Protein AF-A0A9E2AAY2-F1 (afdb_monomer)

Sequence (73 aa):
MDRLRTNIVFDDQRFTVTVVQSLQFRTGSSNHKRFLTGSLQPIAVIVKAPDKSYALDMEARLIDIDSVMPGAP

Nearest PDB structures (foldseek):
  6yft-assembly1_AA  TM=5.597E-01  e=6.965E+00  Wenzhou levi-like virus 1
  2pnh-assembly1_B  TM=2.999E-01  e=3.241E+00  Escherichia coli K-12

pLDDT: mean 89.83, std 10.04, range [43.03, 96.75]

Solvent-accessible surface area (backbone atoms only — not comparable to full-atom values): 4329 Å² total; per-residue (Å²): 91,80,42,73,45,78,45,78,79,44,76,60,100,66,38,36,34,31,40,26,25,45,35,40,45,47,77,50,72,57,102,86,47,77,48,78,47,76,47,78,42,80,53,32,40,35,42,40,38,94,90,50,71,52,22,25,35,87,82,72,43,82,46,66,54,65,82,67,44,85,78,58,132

Secondary structure (DSSP, 8-state):
-EEEEEEEEEE-SS-EEEEEEEEEEEEEE-SS-EEEEEEEEEEEEEEE-SS-EEEEETTS-EE-STTTSTT--

Radius of gyration: 15.87 Å; Cα contacts (8 Å, |Δi|>4): 146; chains: 1; bounding box: 37×22×47 Å

Mean predicted aligned error: 5.47 Å

Structure (mmCIF, N/CA/C/O backbone):
data_AF-A0A9E2AAY2-F1
#
_entry.id   AF-A0A9E2AAY2-F1
#
loop_
_atom_site.group_PDB
_atom_site.id
_atom_site.type_symbol
_atom_site.label_atom_id
_atom_site.label_alt_id
_atom_site.label_comp_id
_atom_site.label_asym_id
_atom_site.label_entity_id
_atom_site.label_seq_id
_atom_site.pdbx_PDB_ins_code
_atom_site.Cartn_x
_atom_site.Cartn_y
_atom_site.Cartn_z
_atom_site.occupancy
_atom_site.B_iso_or_equiv
_atom_site.auth_seq_id
_atom_site.auth_comp_id
_atom_site.auth_asym_id
_atom_site.auth_atom_id
_atom_site.pdbx_PDB_model_num
ATOM 1 N N . MET A 1 1 ? 15.163 2.116 -9.335 1.00 72.12 1 MET A N 1
ATOM 2 C CA . MET A 1 1 ? 15.071 2.520 -7.916 1.00 72.12 1 MET A CA 1
ATOM 3 C C . MET A 1 1 ? 13.631 2.346 -7.527 1.00 72.12 1 MET A C 1
ATOM 5 O O . MET A 1 1 ? 12.781 2.928 -8.200 1.00 72.12 1 MET A O 1
ATOM 9 N N . ASP A 1 2 ? 13.395 1.539 -6.503 1.00 78.62 2 ASP A N 1
ATOM 10 C CA . ASP A 1 2 ? 12.050 1.187 -6.075 1.00 78.62 2 ASP A CA 1
ATOM 11 C C . ASP A 1 2 ? 11.749 1.971 -4.808 1.00 78.62 2 ASP A C 1
ATOM 13 O O . ASP A 1 2 ? 12.546 1.993 -3.869 1.00 78.62 2 ASP A O 1
ATOM 17 N N . ARG A 1 3 ? 10.633 2.692 -4.819 1.00 86.31 3 ARG A N 1
ATOM 18 C CA . ARG A 1 3 ? 10.199 3.511 -3.695 1.00 86.31 3 ARG A CA 1
ATOM 19 C C . ARG A 1 3 ? 8.756 3.185 -3.374 1.00 86.31 3 ARG A C 1
ATOM 21 O O . ARG A 1 3 ? 7.917 3.135 -4.268 1.00 86.31 3 ARG A O 1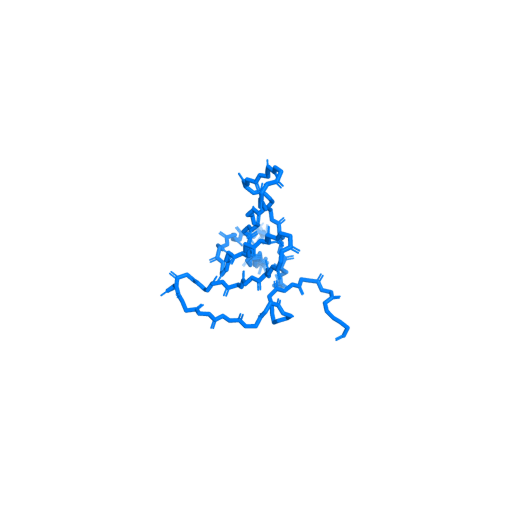
ATOM 28 N N . LEU A 1 4 ? 8.464 3.012 -2.094 1.00 89.56 4 LEU A N 1
ATOM 29 C CA . LEU A 1 4 ? 7.090 2.901 -1.634 1.00 89.56 4 LEU A CA 1
ATOM 30 C C . LEU A 1 4 ? 6.466 4.290 -1.527 1.00 89.56 4 LEU A C 1
ATOM 32 O O . LEU A 1 4 ? 7.086 5.246 -1.054 1.00 89.56 4 LEU A O 1
ATOM 36 N N . ARG A 1 5 ? 5.225 4.390 -1.987 1.00 90.69 5 ARG A N 1
ATOM 37 C CA . ARG A 1 5 ? 4.378 5.571 -1.875 1.00 90.69 5 ARG A CA 1
ATOM 38 C C . ARG A 1 5 ? 3.047 5.149 -1.277 1.00 90.69 5 ARG A C 1
ATOM 40 O O . ARG A 1 5 ? 2.450 4.182 -1.734 1.00 90.69 5 ARG A O 1
ATOM 47 N N . THR A 1 6 ? 2.561 5.904 -0.307 1.00 92.75 6 THR A N 1
ATOM 48 C CA . THR A 1 6 ? 1.221 5.739 0.255 1.00 92.75 6 THR A CA 1
ATOM 49 C C . THR A 1 6 ? 0.285 6.812 -0.296 1.00 92.75 6 THR A C 1
ATOM 51 O O . THR A 1 6 ? 0.705 7.936 -0.589 1.00 92.75 6 THR A O 1
ATOM 54 N N . ASN A 1 7 ? -0.983 6.459 -0.488 1.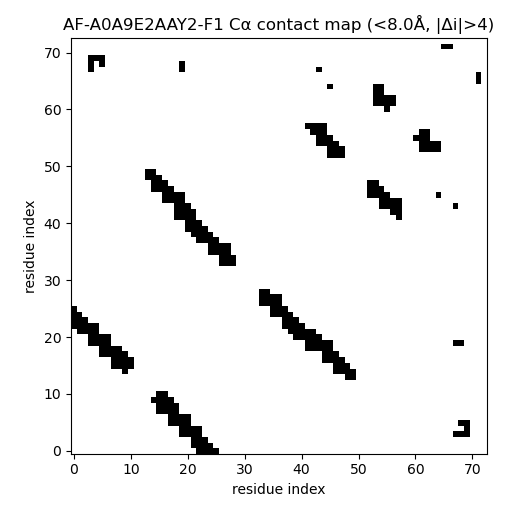00 93.00 7 ASN A N 1
ATOM 55 C CA . ASN A 1 7 ? -2.029 7.390 -0.891 1.00 93.00 7 ASN A CA 1
ATOM 56 C C . ASN A 1 7 ? -3.327 7.066 -0.149 1.00 93.00 7 ASN A C 1
ATOM 58 O O . ASN A 1 7 ? -3.810 5.938 -0.225 1.00 93.00 7 ASN A O 1
ATOM 62 N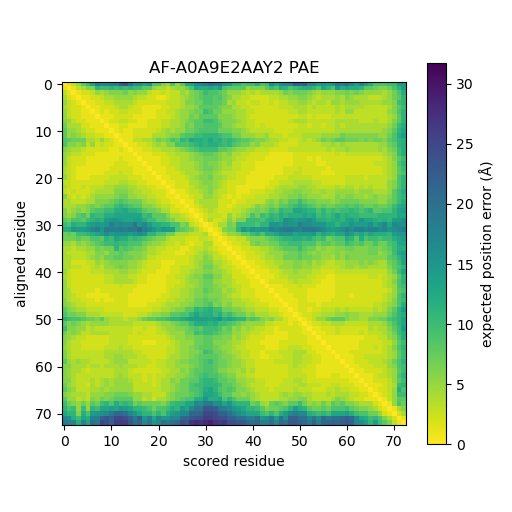 N . ILE A 1 8 ? -3.886 8.043 0.560 1.00 95.00 8 ILE A N 1
ATOM 63 C CA . ILE A 1 8 ? -5.174 7.895 1.240 1.00 95.00 8 ILE A CA 1
ATOM 64 C C . ILE A 1 8 ? -6.269 8.021 0.183 1.00 95.00 8 ILE A C 1
ATOM 66 O O . ILE A 1 8 ? -6.375 9.043 -0.491 1.00 95.00 8 ILE A O 1
ATOM 70 N N . VAL A 1 9 ? -7.066 6.968 0.020 1.00 95.69 9 VAL A N 1
ATOM 71 C CA . VAL A 1 9 ? -8.167 6.932 -0.958 1.00 95.69 9 VAL A CA 1
ATOM 72 C C . VAL A 1 9 ? -9.530 7.120 -0.306 1.00 95.69 9 VAL A C 1
ATOM 74 O O . VAL A 1 9 ? -10.492 7.465 -0.987 1.00 95.69 9 VAL A O 1
ATOM 77 N N . PHE A 1 10 ? -9.612 6.904 1.005 1.00 96.12 10 PHE A N 1
ATOM 78 C CA . PHE A 1 10 ? -10.810 7.129 1.796 1.00 96.12 10 PHE A CA 1
ATOM 79 C C . PHE A 1 10 ? -10.415 7.477 3.226 1.00 96.12 10 PHE A C 1
ATOM 81 O O . PHE A 1 10 ? -9.487 6.879 3.769 1.00 96.12 10 PHE A O 1
ATOM 88 N N . ASP A 1 11 ? -11.128 8.421 3.824 1.00 96.25 11 ASP A N 1
ATOM 89 C CA . ASP A 1 11 ? -10.929 8.827 5.207 1.00 96.25 11 ASP A CA 1
ATOM 90 C C . ASP A 1 11 ? -12.256 9.306 5.795 1.00 96.25 11 ASP A C 1
ATOM 92 O O . ASP A 1 11 ? -12.881 10.227 5.260 1.00 96.25 11 ASP A O 1
ATOM 96 N N . ASP A 1 12 ? -12.703 8.662 6.869 1.00 95.06 12 ASP A N 1
ATOM 97 C CA . ASP A 1 12 ? -13.856 9.089 7.653 1.00 95.06 12 ASP A CA 1
ATOM 98 C C . ASP A 1 12 ? -13.621 8.888 9.163 1.00 95.06 12 ASP A C 1
ATOM 100 O O . ASP A 1 12 ? -12.543 8.514 9.619 1.00 95.06 12 ASP A O 1
ATOM 104 N N . GLN A 1 13 ? -14.649 9.149 9.975 1.00 93.06 13 GLN A N 1
ATOM 105 C CA . GLN A 1 13 ? -14.560 9.009 11.435 1.00 93.06 13 GLN A CA 1
ATOM 106 C C . GLN A 1 13 ? -14.403 7.556 11.916 1.00 93.06 13 GLN A C 1
ATOM 108 O O . GLN A 1 13 ? -14.097 7.329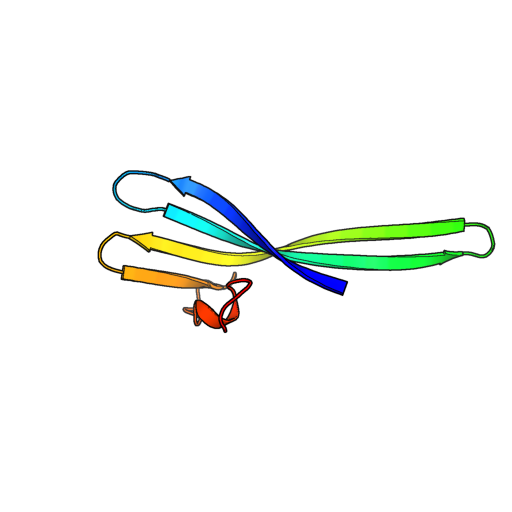 13.087 1.00 93.06 13 GLN A O 1
ATOM 113 N N . ARG A 1 14 ? -14.678 6.570 11.059 1.00 93.88 14 ARG A N 1
ATOM 114 C CA . ARG A 1 14 ? -14.687 5.144 11.389 1.00 93.88 14 ARG A CA 1
ATOM 115 C C . ARG A 1 14 ? -13.443 4.434 10.886 1.00 93.88 14 ARG A C 1
ATOM 117 O O . ARG A 1 14 ? -13.023 3.481 11.535 1.00 93.88 14 ARG A O 1
ATOM 124 N N . PHE A 1 15 ? -12.890 4.828 9.744 1.00 94.50 15 PHE A N 1
ATOM 125 C CA . PHE A 1 15 ? -11.674 4.245 9.203 1.00 94.50 15 PHE A CA 1
ATOM 126 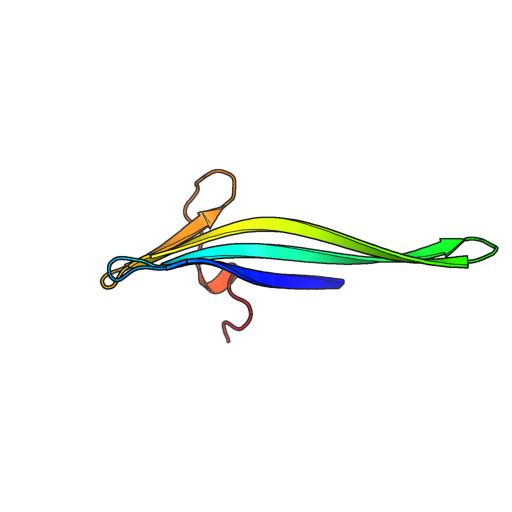C C . PHE A 1 15 ? -11.031 5.092 8.098 1.00 94.50 15 PHE A C 1
ATOM 128 O O . PHE A 1 15 ? -11.682 5.832 7.365 1.00 94.50 15 PHE A O 1
ATOM 135 N N . THR A 1 16 ? -9.733 4.874 7.918 1.00 96.75 16 THR A N 1
ATOM 136 C CA . THR A 1 16 ? -8.941 5.378 6.797 1.00 96.75 16 THR A CA 1
ATOM 137 C C . THR A 1 16 ? -8.515 4.203 5.920 1.00 96.75 16 THR A C 1
ATOM 139 O O . THR A 1 16 ? -8.043 3.179 6.423 1.00 96.75 16 THR A O 1
ATOM 142 N N . VAL A 1 17 ? -8.632 4.350 4.601 1.00 95.50 17 VAL A N 1
ATOM 143 C CA . VAL A 1 17 ? -8.100 3.403 3.613 1.00 95.50 17 VAL A CA 1
ATOM 144 C C . VAL A 1 17 ? -6.933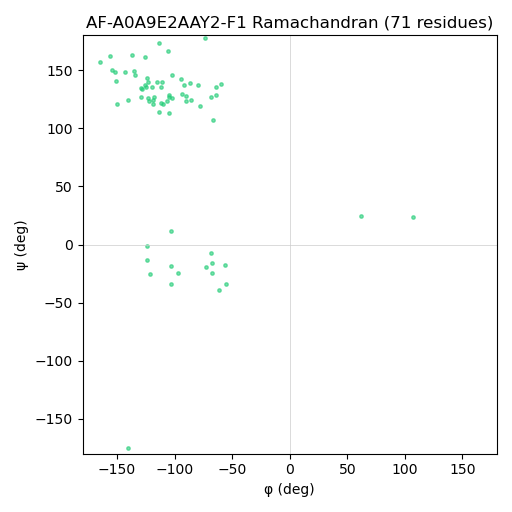 4.052 2.887 1.00 95.50 17 VAL A C 1
ATOM 146 O O . VAL A 1 17 ? -7.073 5.089 2.237 1.00 95.50 17 VAL A O 1
ATOM 149 N N . THR A 1 18 ? -5.774 3.413 2.973 1.00 96.25 18 THR A N 1
ATOM 150 C CA . THR A 1 18 ? -4.535 3.845 2.327 1.00 96.25 18 THR A CA 1
ATOM 151 C C . THR A 1 18 ? -4.083 2.787 1.334 1.00 96.25 18 THR A C 1
ATOM 153 O O . THR A 1 18 ? -3.918 1.627 1.689 1.00 96.25 18 THR A O 1
ATOM 156 N N . VAL A 1 19 ? -3.839 3.176 0.089 1.00 95.19 19 VAL A N 1
ATOM 157 C CA . VAL A 1 19 ? -3.217 2.311 -0.915 1.00 95.19 19 VAL A CA 1
ATOM 158 C C . VAL A 1 19 ? -1.707 2.498 -0.853 1.00 95.19 19 VAL A C 1
ATOM 160 O O . VAL A 1 19 ? -1.206 3.622 -0.936 1.00 95.19 19 VAL A O 1
ATOM 163 N N . VAL A 1 20 ? -0.980 1.392 -0.735 1.00 94.88 20 VAL A N 1
ATOM 164 C CA . VAL A 1 20 ? 0.474 1.342 -0.868 1.00 94.88 20 VAL A CA 1
ATOM 165 C C . VAL A 1 20 ? 0.814 0.991 -2.307 1.00 94.88 20 VAL A C 1
ATOM 167 O O . VAL A 1 20 ? 0.300 0.027 -2.876 1.00 94.88 20 VAL A O 1
ATOM 170 N N . GLN A 1 21 ? 1.698 1.777 -2.904 1.00 94.12 21 GLN A N 1
ATOM 171 C CA . GLN A 1 21 ? 2.117 1.642 -4.288 1.00 94.12 21 GLN A CA 1
ATOM 172 C C . GLN A 1 21 ? 3.638 1.532 -4.366 1.00 94.12 21 GLN A C 1
ATOM 174 O O . GLN A 1 21 ? 4.360 2.293 -3.720 1.00 94.12 21 GLN A O 1
ATOM 179 N N . SER A 1 22 ? 4.121 0.616 -5.199 1.00 92.69 22 SER A N 1
ATOM 180 C CA . SER A 1 22 ? 5.518 0.559 -5.609 1.00 92.69 22 SER A CA 1
ATOM 181 C C . SER A 1 22 ? 5.726 1.475 -6.810 1.00 92.69 22 SER A C 1
ATOM 183 O O . SER A 1 22 ? 5.037 1.366 -7.828 1.00 92.69 22 SER A O 1
ATOM 185 N N . LEU A 1 23 ? 6.661 2.407 -6.669 1.00 91.12 23 LEU A N 1
ATOM 186 C CA . LEU A 1 23 ? 7.116 3.306 -7.713 1.00 91.12 23 LEU A CA 1
ATOM 187 C C . LEU A 1 23 ? 8.485 2.835 -8.192 1.00 91.12 23 LEU A C 1
ATOM 189 O O . LEU A 1 23 ? 9.464 2.919 -7.453 1.00 91.12 23 LEU A O 1
ATOM 193 N N . GLN A 1 24 ? 8.550 2.371 -9.435 1.00 91.25 24 GLN A N 1
ATOM 194 C CA . GLN A 1 24 ? 9.790 1.912 -10.049 1.00 91.25 24 GLN A CA 1
ATOM 195 C C . GLN A 1 24 ? 10.256 2.933 -11.074 1.00 91.25 24 GLN A C 1
ATOM 197 O O . GLN A 1 24 ? 9.538 3.250 -12.022 1.00 91.25 24 GLN A O 1
ATOM 202 N N . PHE A 1 25 ? 11.484 3.416 -10.909 1.00 89.88 25 PHE A N 1
ATOM 203 C CA . PHE A 1 25 ? 12.155 4.238 -11.911 1.00 89.88 25 PHE A CA 1
ATOM 204 C C . PHE A 1 25 ? 13.219 3.434 -12.644 1.00 89.88 25 PHE A C 1
ATOM 206 O O . PHE A 1 25 ? 14.103 2.843 -12.009 1.00 89.88 25 PHE A O 1
ATOM 213 N N . ARG A 1 26 ? 13.168 3.474 -13.977 1.00 89.38 26 ARG A N 1
ATOM 214 C CA . ARG A 1 26 ? 14.179 2.892 -14.861 1.00 89.38 26 ARG A CA 1
ATOM 215 C C . ARG A 1 26 ? 14.748 3.970 -15.768 1.00 89.38 26 ARG A C 1
ATOM 217 O O . ARG A 1 26 ? 14.016 4.633 -16.507 1.00 89.38 26 ARG A O 1
ATOM 224 N N . THR A 1 27 ? 16.061 4.130 -15.707 1.00 90.69 27 THR A N 1
ATOM 225 C CA . THR A 1 27 ? 16.823 4.937 -16.652 1.00 90.69 27 THR A CA 1
ATOM 226 C C . THR A 1 27 ? 17.295 4.043 -17.787 1.00 90.69 27 THR A C 1
ATOM 228 O O . THR A 1 27 ? 17.741 2.919 -17.572 1.00 90.69 27 THR A O 1
ATOM 231 N N . GLY A 1 28 ? 17.182 4.542 -19.009 1.00 87.81 28 GLY A N 1
ATOM 232 C CA . GLY A 1 28 ? 17.711 3.878 -20.186 1.00 87.81 28 GLY A CA 1
ATOM 233 C C . GLY A 1 28 ? 18.393 4.877 -21.103 1.00 87.81 28 GLY A C 1
ATOM 234 O O . GLY A 1 28 ? 18.218 6.096 -20.997 1.00 87.81 28 GLY A O 1
ATOM 235 N N . SER A 1 29 ? 19.195 4.352 -22.016 1.00 89.62 29 SER A N 1
ATOM 236 C CA . SER A 1 29 ? 19.807 5.134 -23.077 1.00 89.62 29 SER A CA 1
ATOM 237 C C . SER A 1 29 ? 19.670 4.413 -24.404 1.00 89.62 29 SER A C 1
ATOM 239 O O . SER A 1 29 ? 19.722 3.191 -24.484 1.00 89.62 29 SER A O 1
ATOM 241 N N . SER A 1 30 ? 19.511 5.205 -25.451 1.00 87.50 30 SER A N 1
ATOM 242 C CA . SER A 1 30 ? 19.696 4.807 -26.842 1.00 87.50 30 SER A CA 1
ATOM 243 C C . SER A 1 30 ? 20.903 5.563 -27.399 1.00 87.50 30 SER A C 1
ATOM 245 O O . SER A 1 30 ? 21.395 6.490 -26.752 1.00 87.50 30 SER A O 1
ATOM 247 N N . ASN A 1 31 ? 21.330 5.244 -28.622 1.00 86.25 31 ASN A N 1
ATOM 248 C CA . ASN A 1 31 ? 22.458 5.917 -29.282 1.00 86.25 31 ASN A CA 1
ATOM 249 C C . ASN A 1 31 ? 22.306 7.448 -29.394 1.00 86.25 31 ASN A C 1
ATOM 251 O O . ASN A 1 31 ? 23.298 8.136 -29.595 1.00 86.25 31 ASN A O 1
ATOM 255 N N . HIS A 1 32 ? 21.090 7.989 -29.248 1.00 83.38 32 HIS A N 1
ATOM 256 C CA . HIS A 1 32 ? 20.818 9.416 -29.450 1.00 83.38 32 HIS A CA 1
ATOM 257 C C . HIS A 1 32 ? 20.165 10.119 -28.255 1.00 83.38 32 HIS A C 1
ATOM 259 O O . HIS A 1 32 ? 20.085 11.346 -28.251 1.00 83.38 32 HIS A O 1
ATOM 265 N N . LYS A 1 33 ? 19.643 9.387 -27.259 1.00 90.44 33 LYS A N 1
ATOM 266 C CA . LYS A 1 33 ? 18.865 9.978 -26.155 1.00 90.44 33 LYS A CA 1
ATOM 267 C C . LYS A 1 33 ? 18.973 9.169 -24.870 1.00 90.44 33 LYS A C 1
ATOM 269 O O . LYS A 1 33 ? 19.029 7.941 -24.904 1.00 90.44 33 LYS A O 1
ATOM 274 N N . ARG A 1 34 ? 18.895 9.872 -23.740 1.00 91.12 34 ARG A N 1
ATOM 275 C CA . ARG A 1 34 ? 18.610 9.299 -22.419 1.00 91.12 34 ARG A CA 1
ATOM 276 C C . ARG A 1 34 ? 17.115 9.407 -22.149 1.00 91.12 34 ARG A C 1
ATOM 278 O O . ARG A 1 34 ? 16.503 10.407 -22.515 1.00 91.12 34 ARG A O 1
ATOM 285 N N . PHE A 1 35 ? 16.540 8.400 -21.512 1.00 91.50 35 PHE A N 1
ATOM 286 C CA . PHE A 1 35 ? 15.138 8.409 -21.116 1.00 91.50 35 PHE A CA 1
ATOM 287 C C . PHE A 1 35 ? 14.974 7.906 -19.682 1.00 91.50 35 PHE A C 1
ATOM 289 O O . PHE A 1 35 ? 15.749 7.080 -19.195 1.00 91.50 35 PHE A O 1
ATOM 296 N N . LEU A 1 36 ? 13.954 8.435 -19.011 1.00 91.56 36 LEU A N 1
ATOM 297 C CA . LEU A 1 36 ? 13.516 8.031 -17.683 1.00 91.56 36 LEU A CA 1
ATOM 298 C C . LEU A 1 36 ? 12.083 7.523 -17.811 1.00 91.56 36 LEU A C 1
ATOM 300 O O . LEU A 1 36 ? 11.215 8.234 -18.312 1.00 91.56 36 LEU A O 1
ATOM 304 N N . THR A 1 37 ? 11.848 6.299 -17.360 1.00 91.56 37 THR A N 1
ATOM 305 C CA . THR A 1 37 ? 10.512 5.701 -17.286 1.00 91.56 37 THR A CA 1
ATOM 306 C C . THR A 1 37 ? 10.158 5.452 -15.829 1.00 91.56 37 THR A C 1
ATOM 308 O O . THR A 1 37 ? 11.019 5.072 -15.032 1.00 91.56 37 THR A O 1
ATOM 311 N N . GLY A 1 38 ? 8.901 5.714 -15.481 1.00 90.25 38 GLY A N 1
ATOM 312 C CA . GLY A 1 38 ? 8.345 5.462 -14.158 1.00 90.25 38 GLY A CA 1
ATOM 313 C C . GLY A 1 38 ? 7.105 4.586 -14.278 1.00 90.25 38 GLY A C 1
ATOM 314 O O . GLY A 1 38 ? 6.266 4.844 -15.138 1.00 90.25 38 GLY A O 1
ATOM 315 N N . SER A 1 39 ? 6.980 3.574 -13.426 1.00 92.06 39 SER A N 1
ATOM 316 C CA . SER A 1 39 ? 5.758 2.778 -13.284 1.00 92.06 39 SER A CA 1
ATOM 317 C C . SER A 1 39 ? 5.276 2.807 -11.842 1.00 92.06 39 SER A C 1
ATOM 319 O O . SER A 1 39 ? 6.078 2.733 -10.912 1.00 92.06 39 SER A O 1
ATOM 321 N N . LEU A 1 40 ? 3.960 2.915 -11.668 1.00 92.25 40 LEU A N 1
ATOM 322 C CA . LEU A 1 40 ? 3.296 2.925 -10.371 1.00 92.25 40 LEU A CA 1
ATOM 323 C C . LEU A 1 40 ? 2.356 1.724 -10.308 1.00 92.25 40 LEU A C 1
ATOM 325 O O . LEU A 1 40 ? 1.459 1.608 -11.141 1.00 92.25 40 LEU A O 1
ATOM 329 N N . GLN A 1 41 ? 2.557 0.848 -9.330 1.00 92.44 41 GLN A N 1
ATOM 330 C CA . GLN A 1 41 ? 1.750 -0.356 -9.168 1.00 92.44 41 GLN A CA 1
ATOM 331 C C . GLN A 1 41 ? 1.245 -0.456 -7.726 1.00 92.44 41 GLN A C 1
ATOM 333 O O . GLN A 1 41 ? 2.062 -0.370 -6.809 1.00 92.44 41 GLN A O 1
ATOM 338 N N . PRO A 1 42 ? -0.071 -0.611 -7.489 1.00 92.69 42 PRO A N 1
ATOM 339 C CA . PRO A 1 42 ? -0.572 -0.909 -6.153 1.00 92.69 42 PRO A CA 1
ATOM 340 C C . PRO A 1 42 ? -0.057 -2.282 -5.708 1.00 92.69 42 PRO A C 1
ATOM 342 O O . PRO A 1 42 ? -0.056 -3.229 -6.494 1.00 92.69 42 PRO A O 1
ATOM 345 N N . ILE A 1 43 ? 0.411 -2.365 -4.465 1.00 94.81 43 ILE A N 1
ATOM 346 C CA . ILE A 1 43 ? 0.954 -3.598 -3.880 1.00 94.81 43 ILE A CA 1
ATOM 347 C C . ILE A 1 43 ? 0.202 -4.029 -2.623 1.00 94.81 43 ILE A C 1
ATOM 349 O O . ILE A 1 43 ? 0.188 -5.215 -2.310 1.00 94.81 43 ILE A O 1
ATOM 353 N N . ALA A 1 44 ? -0.427 -3.083 -1.922 1.00 95.75 44 ALA A N 1
ATOM 354 C CA . ALA A 1 44 ? -1.210 -3.369 -0.735 1.00 95.75 44 ALA A CA 1
ATOM 355 C C . ALA A 1 44 ? -2.260 -2.287 -0.464 1.00 95.75 44 ALA A C 1
ATOM 357 O O . ALA A 1 44 ? -2.157 -1.152 -0.940 1.00 95.75 44 ALA A O 1
ATOM 358 N N . VAL A 1 45 ? -3.244 -2.637 0.355 1.00 96.12 45 VAL A N 1
ATOM 359 C CA . VAL A 1 45 ? -4.233 -1.731 0.936 1.00 96.12 45 VAL A CA 1
ATOM 360 C C . VAL A 1 45 ? -4.161 -1.856 2.449 1.00 96.12 45 VAL A C 1
ATOM 362 O O . VAL A 1 45 ? -4.280 -2.949 2.992 1.00 96.12 45 VAL A O 1
ATOM 365 N N . ILE A 1 46 ? -3.983 -0.734 3.132 1.00 95.94 46 ILE A N 1
ATOM 366 C CA . ILE A 1 46 ? -4.020 -0.633 4.586 1.00 95.94 46 ILE A CA 1
ATOM 367 C C . ILE A 1 46 ? -5.367 -0.039 4.972 1.00 95.94 46 ILE A C 1
ATOM 369 O O . ILE A 1 46 ? -5.734 1.039 4.499 1.00 95.94 46 ILE A O 1
ATOM 373 N N . VAL A 1 47 ? -6.085 -0.723 5.854 1.00 95.50 47 VAL A N 1
ATOM 374 C CA . VAL A 1 47 ? -7.301 -0.205 6.478 1.00 95.50 47 VAL A CA 1
ATOM 375 C C . VAL A 1 47 ? -7.010 0.023 7.950 1.00 95.50 47 VAL A C 1
ATOM 377 O O . VAL A 1 47 ? -6.634 -0.902 8.671 1.00 95.50 47 VAL A O 1
ATOM 380 N N . LYS A 1 48 ? -7.183 1.265 8.394 1.00 94.50 48 LYS A N 1
ATOM 381 C CA . LYS A 1 48 ? -6.983 1.684 9.779 1.00 94.50 48 LYS A CA 1
ATOM 382 C C . LYS A 1 48 ? -8.317 2.100 10.376 1.00 94.50 48 LYS A C 1
ATOM 384 O O . LYS A 1 48 ? -8.886 3.094 9.950 1.00 94.50 48 LYS A O 1
ATOM 389 N N . ALA A 1 49 ? -8.795 1.348 11.355 1.00 94.25 49 ALA A N 1
ATOM 390 C CA . ALA A 1 49 ? -9.925 1.686 12.211 1.00 94.25 49 ALA A CA 1
ATOM 391 C C . ALA A 1 49 ? -9.411 2.078 13.619 1.00 94.25 49 ALA A C 1
ATOM 393 O O . ALA A 1 49 ? -8.243 1.825 13.930 1.00 94.25 49 ALA A O 1
ATOM 394 N N . PRO A 1 50 ? -10.242 2.690 14.484 1.00 92.38 50 PRO A N 1
ATOM 395 C CA . PRO A 1 50 ? -9.847 3.083 15.837 1.00 92.38 50 PRO A CA 1
ATOM 396 C C . PRO A 1 50 ? -9.295 1.941 16.698 1.00 92.38 50 PRO A C 1
ATOM 398 O O . PRO A 1 50 ? -8.412 2.162 17.521 1.00 92.38 50 PRO A O 1
ATOM 401 N N . ASP A 1 51 ? -9.819 0.730 16.518 1.00 93.81 51 ASP A N 1
ATOM 402 C CA . ASP A 1 51 ? -9.514 -0.462 17.310 1.00 93.81 51 ASP A CA 1
ATOM 403 C C . ASP A 1 51 ? -8.462 -1.370 16.663 1.00 93.81 51 ASP A C 1
ATOM 405 O O . ASP A 1 51 ? -7.791 -2.136 17.355 1.00 93.81 51 ASP A O 1
ATOM 409 N N . LYS A 1 52 ? -8.315 -1.310 15.335 1.00 93.00 52 LYS A N 1
ATOM 410 C CA . LYS A 1 52 ? -7.460 -2.233 14.586 1.00 93.00 52 LYS A CA 1
ATOM 411 C C . LYS A 1 52 ? -6.957 -1.643 13.281 1.00 93.00 52 LYS A C 1
ATOM 413 O O . LYS A 1 52 ? -7.640 -0.877 12.609 1.00 93.00 52 LYS A O 1
ATOM 418 N N . SER A 1 53 ? -5.774 -2.082 12.878 1.00 94.12 53 SER A N 1
ATOM 419 C CA . SER A 1 53 ? -5.236 -1.845 11.540 1.00 94.12 53 SER A CA 1
ATOM 420 C C . SER A 1 53 ? -4.893 -3.180 10.898 1.00 94.12 53 SER A C 1
ATOM 422 O O . SER A 1 53 ? -4.430 -4.087 11.585 1.00 94.12 53 SER A O 1
ATOM 424 N N . TYR A 1 54 ? -5.119 -3.310 9.595 1.00 94.44 54 TYR A N 1
ATOM 425 C CA . TYR A 1 54 ? -4.699 -4.479 8.826 1.00 94.44 54 TYR A CA 1
ATOM 426 C C . TYR A 1 54 ? -4.239 -4.061 7.431 1.00 94.44 54 TYR A C 1
ATOM 428 O O . TYR A 1 54 ? -4.747 -3.089 6.868 1.00 94.44 54 TYR A O 1
ATOM 436 N N . ALA A 1 55 ? -3.276 -4.798 6.881 1.00 95.50 55 ALA A N 1
ATOM 437 C CA . ALA A 1 55 ? -2.837 -4.666 5.500 1.00 95.50 55 ALA A CA 1
ATOM 438 C C . ALA A 1 55 ? -3.248 -5.904 4.703 1.00 95.50 55 ALA A C 1
ATOM 440 O O . ALA A 1 55 ? -3.154 -7.031 5.188 1.00 95.50 55 ALA A O 1
ATOM 441 N N . LEU A 1 56 ? -3.697 -5.674 3.475 1.00 96.31 56 LEU A N 1
ATOM 442 C CA . LEU A 1 56 ? -4.035 -6.701 2.502 1.00 96.31 56 LEU A CA 1
ATOM 443 C C . LEU A 1 56 ? -3.153 -6.527 1.273 1.00 96.31 56 LEU A C 1
ATOM 445 O O . LEU A 1 56 ? -3.000 -5.403 0.794 1.00 96.31 56 LEU A O 1
ATOM 449 N N . ASP A 1 57 ? -2.602 -7.616 0.747 1.00 95.31 57 ASP A N 1
ATOM 450 C CA . ASP A 1 57 ? -1.990 -7.599 -0.581 1.00 95.31 57 ASP A CA 1
ATOM 451 C C . ASP A 1 57 ? -3.059 -7.537 -1.691 1.00 95.31 57 ASP A C 1
ATOM 453 O O . ASP A 1 57 ? -4.270 -7.554 -1.447 1.00 95.31 57 ASP A O 1
ATOM 457 N N . MET A 1 58 ? -2.610 -7.472 -2.944 1.00 93.94 58 MET A N 1
ATOM 458 C CA . MET A 1 58 ? -3.506 -7.435 -4.107 1.00 93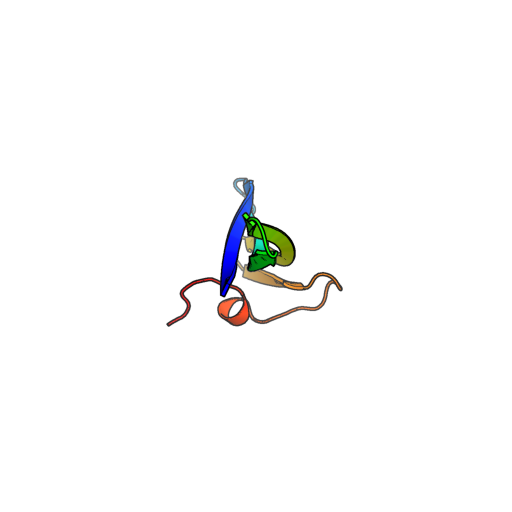.94 58 MET A CA 1
ATOM 459 C C . MET A 1 58 ? -4.277 -8.748 -4.346 1.00 93.94 58 MET A C 1
ATOM 461 O O . MET A 1 58 ? -5.168 -8.779 -5.192 1.00 93.94 58 MET A O 1
ATOM 465 N N . GLU A 1 59 ? -3.964 -9.810 -3.603 1.00 96.25 59 GLU A N 1
ATOM 466 C CA . GLU A 1 59 ? -4.664 -11.099 -3.599 1.00 96.25 59 GLU A CA 1
ATOM 467 C C . GLU A 1 59 ? -5.578 -11.250 -2.364 1.00 96.25 59 GLU A C 1
ATOM 469 O O . GLU A 1 59 ? -6.093 -12.336 -2.102 1.00 96.25 59 GLU A O 1
ATOM 474 N N . ALA A 1 60 ? -5.808 -10.161 -1.616 1.00 93.38 60 ALA A N 1
ATOM 475 C CA . ALA A 1 60 ? -6.602 -10.114 -0.387 1.00 93.38 60 ALA A CA 1
ATOM 476 C C . ALA A 1 60 ? -6.060 -10.984 0.764 1.00 93.38 60 ALA A C 1
ATOM 478 O O . ALA A 1 60 ? -6.807 -11.365 1.671 1.00 93.38 60 ALA A O 1
ATOM 479 N N . ARG A 1 61 ? -4.757 -11.278 0.770 1.00 96.38 61 ARG A N 1
ATOM 480 C CA . ARG A 1 61 ? -4.090 -11.944 1.893 1.00 96.38 61 ARG A CA 1
ATOM 481 C C . ARG A 1 61 ? -3.643 -10.917 2.919 1.00 96.38 61 ARG A C 1
ATOM 483 O O . ARG A 1 61 ? -3.121 -9.864 2.561 1.00 96.38 61 ARG A O 1
ATOM 490 N N . LEU A 1 62 ? -3.814 -11.251 4.197 1.00 96.12 62 LEU A N 1
ATOM 491 C CA . LEU A 1 62 ? -3.268 -10.455 5.292 1.00 96.12 62 LEU A CA 1
ATOM 492 C C . LEU A 1 62 ? -1.742 -10.467 5.226 1.00 96.12 62 LEU A C 1
ATOM 494 O O . LEU A 1 62 ? -1.127 -11.532 5.169 1.00 96.12 62 LEU A O 1
ATOM 498 N N . ILE A 1 63 ? -1.156 -9.278 5.260 1.00 94.81 63 ILE A N 1
ATOM 499 C CA . ILE A 1 63 ? 0.290 -9.074 5.301 1.00 94.81 63 ILE A CA 1
ATOM 5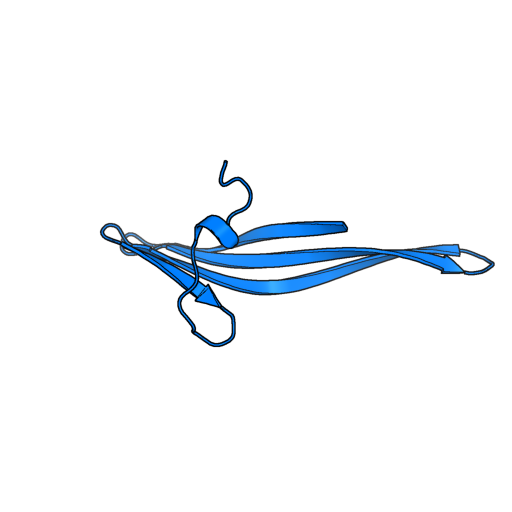00 C C . ILE A 1 63 ? 0.654 -8.188 6.488 1.00 94.81 63 ILE A C 1
ATOM 502 O O . ILE A 1 63 ? -0.190 -7.476 7.038 1.00 94.81 63 ILE A O 1
ATOM 506 N N . ASP A 1 64 ? 1.923 -8.232 6.874 1.00 91.81 64 ASP A N 1
ATOM 507 C CA . ASP A 1 64 ? 2.449 -7.353 7.909 1.00 91.81 64 ASP A CA 1
ATOM 508 C C . ASP A 1 64 ? 2.468 -5.897 7.411 1.00 91.81 64 ASP A C 1
ATOM 510 O O . ASP A 1 64 ? 3.017 -5.605 6.346 1.00 91.81 64 ASP A O 1
ATOM 514 N N . ILE A 1 65 ? 1.871 -4.983 8.177 1.00 90.25 65 ILE A N 1
ATOM 515 C CA . ILE A 1 65 ? 1.820 -3.550 7.857 1.00 90.25 65 ILE A CA 1
ATOM 516 C C . ILE A 1 65 ? 3.236 -2.971 7.789 1.00 90.25 65 ILE A C 1
ATOM 518 O O . ILE A 1 65 ? 3.524 -2.169 6.895 1.00 90.25 65 ILE A O 1
ATOM 522 N N . ASP A 1 66 ? 4.125 -3.408 8.683 1.00 88.12 66 ASP A N 1
ATOM 523 C CA . ASP A 1 66 ? 5.488 -2.882 8.781 1.00 88.12 66 ASP A CA 1
ATOM 524 C C . ASP A 1 66 ? 6.325 -3.248 7.547 1.00 88.12 66 ASP A C 1
ATOM 526 O O . ASP A 1 66 ? 7.226 -2.508 7.156 1.00 88.12 66 ASP A O 1
ATOM 530 N N . SER A 1 67 ? 5.959 -4.327 6.845 1.00 85.31 67 SER A N 1
ATOM 531 C CA . SER A 1 67 ? 6.618 -4.738 5.599 1.00 85.31 67 SER A CA 1
ATOM 532 C C . SER A 1 67 ? 6.304 -3.835 4.395 1.00 85.31 67 SER A C 1
ATOM 534 O O . SER A 1 67 ? 7.038 -3.845 3.405 1.00 85.31 67 SER A O 1
ATOM 536 N N . VAL A 1 68 ? 5.221 -3.050 4.461 1.00 83.75 68 VAL A N 1
ATOM 537 C CA . VAL A 1 68 ? 4.715 -2.233 3.340 1.00 83.75 68 VAL A CA 1
ATOM 538 C C . VAL A 1 68 ? 4.586 -0.743 3.668 1.00 83.75 68 VAL A C 1
ATOM 540 O O . VAL A 1 68 ? 4.229 0.057 2.800 1.00 83.75 68 VAL A O 1
ATOM 543 N N . MET A 1 69 ? 4.909 -0.333 4.892 1.00 79.50 69 MET A N 1
ATOM 544 C CA . MET A 1 69 ? 4.952 1.068 5.301 1.00 79.50 69 MET A CA 1
ATOM 545 C C . MET A 1 69 ? 6.351 1.663 5.070 1.00 79.50 69 MET A C 1
ATOM 547 O O . MET A 1 69 ? 7.336 1.161 5.609 1.00 79.50 69 MET A O 1
ATOM 551 N N . PRO A 1 70 ? 6.484 2.761 4.302 1.00 66.94 70 PRO A N 1
ATOM 552 C CA . PRO A 1 70 ? 7.760 3.454 4.183 1.00 66.94 70 PRO A CA 1
ATOM 553 C C . PRO A 1 70 ? 8.139 4.093 5.528 1.00 66.94 70 PRO A C 1
ATOM 555 O O . PRO A 1 70 ? 7.554 5.103 5.912 1.00 66.94 70 PRO A O 1
ATOM 558 N N . GLY A 1 71 ? 9.133 3.522 6.214 1.00 61.81 71 GLY A N 1
ATOM 559 C CA . GLY A 1 71 ? 9.691 4.071 7.455 1.00 61.81 71 GLY A CA 1
ATOM 560 C C . GLY A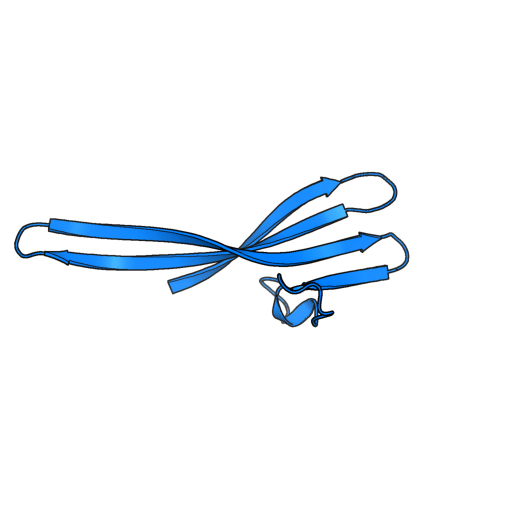 1 71 ? 9.335 3.331 8.747 1.00 61.81 71 GLY A C 1
ATOM 561 O O . GLY A 1 71 ? 9.409 3.952 9.806 1.00 61.81 71 GLY A O 1
ATOM 562 N N . ALA A 1 72 ? 8.979 2.041 8.696 1.00 43.69 72 ALA A N 1
ATOM 563 C CA . ALA A 1 72 ? 9.210 1.187 9.865 1.00 43.69 72 ALA A CA 1
ATOM 564 C C . ALA A 1 72 ? 10.731 1.177 10.173 1.00 43.69 72 ALA A C 1
ATOM 566 O O . ALA A 1 72 ? 11.513 1.219 9.216 1.00 43.69 72 ALA A O 1
ATOM 567 N N . PRO A 1 73 ? 11.145 1.249 11.454 1.00 43.03 73 PRO A N 1
ATOM 568 C CA . PRO A 1 73 ? 12.549 1.392 11.853 1.00 43.03 73 PRO A CA 1
ATOM 569 C C . PRO A 1 73 ? 13.474 0.307 11.288 1.00 43.03 73 PRO A C 1
ATOM 571 O O . PRO A 1 73 ? 13.005 -0.833 11.077 1.00 43.03 73 PRO A O 1
#

Foldseek 3Di:
DKDKDKDFPDDDLFKTKIWIKIKDWDWDDDPVDIDIDIDIGTAWIWIDGPVDIWIAGPVRDTDDPLVRDPDDD